Protein AF-A0A7L1JPQ5-F1 (afdb_monomer)

Organism: Rynchops niger (NCBI:txid227184)

Foldseek 3Di:
DAPDPADEAEAEAQDDVVLVVVQVVVVVVDVVVPPPAFAEAEAEEDDPDDPVSVVVVVDDADPSYYYYYYYYPPDDADRAHDDDPPPDPDPDDDPDPGQDDALVSLVVVQVVQPPPHDGDDDDPDDPCCNVPVHHHDGDDVVVVDDCPVVVVVVVVVD

Secondary structure (DSSP, 8-state):
--SS-S--EEEEESSHHHHHHHHHHHHHHHHHHGGGS-EEEEEEE-TTS-HHHHHGGGSPPPTTEEEEEEEE--SSS---------SS--S--------PPPHHHHHHHHHGGGSSS------SS-HHHHHHTS-SSPPPHHHHS-THHHHHHHHHH-

Mean predicted aligned error: 10.66 Å

Radius of gyration: 18.96 Å; Cα contacts (8 Å, |Δi|>4): 154; chains: 1; bounding box: 50×43×44 Å

Nearest PDB structures (foldseek):
  6bk8-assembly1_P  TM=7.891E-01  e=8.542E-10  Saccharomyces cerevisiae S288C
  6hyt-assembly4_D  TM=8.072E-01  e=7.834E-09  Homo sapiens
  6hyt-assembly1_A  TM=8.046E-01  e=1.158E-08  Homo sapiens
  7w59-assembly1_Y  TM=8.046E-01  e=1.158E-08  Homo sapiens
  6exn-assembly1_V  TM=7.716E-01  e=4.082E-09  Saccharomyces cerevisiae S288C

Sequence (158 aa):
HVTQPPGDILVFLTGQEEIEACVELLQERCRRLGSRLAELLVLPIYANLPSDMQARIFQPTPPGARKVRAGALRGGGGASQEGHVPCSPNPMAPRVTGDSDPQASANQRAGRAGRVAPGKCFRLYTAWAFQHELEETPVPEIQRADLGSLVLLLKSLG

Structure (mmCIF, N/CA/C/O backbone):
data_AF-A0A7L1JPQ5-F1
#
_entry.id   AF-A0A7L1JPQ5-F1
#
loop_
_atom_site.group_PDB
_atom_site.id
_atom_site.type_symbol
_atom_site.label_atom_id
_atom_site.label_alt_id
_atom_site.label_comp_id
_atom_site.label_asym_id
_atom_site.label_entity_id
_atom_site.label_seq_id
_atom_site.pdbx_PDB_ins_code
_atom_site.Cartn_x
_atom_site.Cartn_y
_atom_site.Cartn_z
_atom_site.occupancy
_atom_site.B_iso_or_equiv
_atom_site.auth_seq_id
_atom_site.auth_comp_id
_atom_site.auth_asym_id
_atom_site.auth_atom_id
_atom_site.pdbx_PDB_model_num
ATOM 1 N N . HIS A 1 1 ? -11.691 1.866 7.333 1.00 76.44 1 HIS A N 1
ATOM 2 C CA . HIS A 1 1 ? -11.450 1.063 8.550 1.00 76.44 1 HIS A CA 1
ATOM 3 C C . HIS A 1 1 ? -12.704 0.942 9.426 1.00 76.44 1 HIS A C 1
ATOM 5 O O . HIS A 1 1 ? -12.897 -0.127 9.983 1.00 76.44 1 HIS A O 1
ATOM 11 N N . VAL A 1 2 ? -13.567 1.971 9.496 1.00 80.31 2 VAL A N 1
ATOM 12 C CA . VAL A 1 2 ? -14.795 1.994 10.327 1.00 80.31 2 VAL A CA 1
ATOM 13 C C . VAL A 1 2 ? -15.909 1.055 9.842 1.00 80.31 2 VAL A C 1
ATOM 15 O O . VAL A 1 2 ? -16.515 0.355 10.637 1.00 80.31 2 VAL A O 1
ATOM 18 N N . THR A 1 3 ? -16.183 1.022 8.536 1.00 83.88 3 THR A N 1
ATOM 19 C CA . THR A 1 3 ? -17.373 0.349 7.969 1.00 83.88 3 THR A CA 1
ATOM 20 C C . THR A 1 3 ? -17.134 -1.086 7.500 1.00 83.88 3 THR A C 1
ATOM 22 O O . THR A 1 3 ? -18.041 -1.723 6.976 1.00 83.88 3 THR A O 1
ATOM 25 N N . GLN A 1 4 ? -15.902 -1.584 7.602 1.00 84.88 4 GLN A N 1
ATOM 26 C CA . GLN A 1 4 ? -15.517 -2.888 7.060 1.00 84.88 4 GLN A CA 1
ATOM 27 C C . GLN A 1 4 ? -15.341 -3.905 8.193 1.00 84.88 4 GLN A C 1
ATOM 29 O O . GLN A 1 4 ? -14.915 -3.509 9.278 1.00 84.88 4 GLN A O 1
ATOM 34 N N . PRO A 1 5 ? -15.584 -5.207 7.955 1.00 84.44 5 PRO A N 1
ATOM 35 C CA . PRO A 1 5 ? -15.304 -6.252 8.941 1.00 84.44 5 PRO A CA 1
ATOM 36 C C . PRO A 1 5 ? -13.805 -6.318 9.288 1.00 84.44 5 PRO A C 1
ATOM 38 O O . PRO A 1 5 ? -12.989 -5.724 8.562 1.00 84.44 5 PRO A O 1
ATOM 41 N N . PRO A 1 6 ? -13.423 -6.996 10.388 1.00 84.00 6 PRO A N 1
ATOM 42 C CA . PRO A 1 6 ? -12.028 -7.168 10.789 1.00 84.00 6 PRO A CA 1
ATOM 43 C C . PRO A 1 6 ? -11.155 -7.688 9.645 1.00 84.00 6 PRO A C 1
ATOM 45 O O . PRO A 1 6 ? -11.579 -8.527 8.855 1.00 84.00 6 PRO A O 1
ATOM 48 N N . GLY A 1 7 ? -9.938 -7.159 9.548 1.00 85.31 7 GLY A N 1
ATOM 49 C CA . GLY A 1 7 ? -8.992 -7.527 8.501 1.00 85.31 7 GLY A CA 1
ATOM 50 C C . GLY A 1 7 ? -7.950 -6.443 8.266 1.00 85.31 7 GLY A C 1
ATOM 51 O O . GLY A 1 7 ? -8.262 -5.246 8.310 1.00 85.31 7 GLY A O 1
ATOM 52 N N . ASP A 1 8 ? -6.720 -6.878 8.015 1.00 87.12 8 ASP A N 1
ATOM 53 C CA . ASP A 1 8 ? -5.588 -6.000 7.743 1.00 87.12 8 ASP A CA 1
ATOM 54 C C . ASP A 1 8 ? -5.765 -5.256 6.415 1.00 87.12 8 ASP A C 1
ATOM 56 O O . ASP A 1 8 ? -6.328 -5.773 5.450 1.00 87.12 8 ASP A O 1
ATOM 60 N N . ILE A 1 9 ? -5.240 -4.036 6.355 1.00 89.75 9 ILE A N 1
ATOM 61 C CA . ILE A 1 9 ? -5.236 -3.200 5.156 1.00 89.75 9 ILE A CA 1
ATOM 62 C C . ILE A 1 9 ? -3.815 -3.177 4.602 1.00 89.75 9 ILE A C 1
ATOM 64 O O . ILE A 1 9 ? -2.852 -3.014 5.350 1.00 89.75 9 ILE A O 1
ATOM 68 N N . LEU A 1 10 ? -3.683 -3.334 3.289 1.00 88.88 10 LEU A N 1
ATOM 69 C CA . LEU A 1 10 ? -2.436 -3.122 2.565 1.00 88.88 10 LEU A CA 1
ATOM 70 C C . LEU A 1 10 ? -2.635 -1.933 1.628 1.00 88.88 10 LEU A C 1
ATOM 72 O O . LEU A 1 10 ? -3.554 -1.946 0.811 1.00 88.88 10 LEU A O 1
ATOM 76 N N . VAL A 1 11 ? -1.793 -0.916 1.775 1.00 89.69 11 VAL A N 1
ATOM 77 C CA . VAL A 1 11 ? -1.780 0.285 0.940 1.00 89.69 11 VAL A CA 1
ATOM 78 C C . VAL A 1 11 ? -0.493 0.268 0.133 1.00 89.69 11 VAL A C 1
ATOM 80 O O . VAL A 1 11 ? 0.585 0.068 0.693 1.00 89.69 11 VAL A O 1
ATOM 83 N N . PHE A 1 12 ? -0.626 0.456 -1.174 1.00 86.56 12 PHE A N 1
ATOM 84 C CA . PHE A 1 12 ? 0.502 0.577 -2.080 1.00 86.56 12 PHE A CA 1
ATOM 85 C C . PHE A 1 12 ? 0.789 2.049 -2.333 1.00 86.56 12 PHE A C 1
ATOM 87 O O . PHE A 1 12 ? -0.116 2.796 -2.695 1.00 86.56 12 PHE A O 1
ATOM 94 N N . LEU A 1 13 ? 2.037 2.436 -2.108 1.00 86.62 13 LEU A N 1
ATOM 95 C CA . LEU A 1 13 ? 2.556 3.779 -2.312 1.00 86.62 13 LEU A CA 1
ATOM 96 C C . LEU A 1 13 ? 3.865 3.693 -3.097 1.00 86.62 13 LEU A C 1
ATOM 98 O O . LEU A 1 13 ? 4.406 2.615 -3.347 1.00 86.62 13 LEU A O 1
ATOM 102 N N . THR A 1 14 ? 4.336 4.844 -3.534 1.00 79.69 14 THR A N 1
ATOM 103 C CA . THR A 1 14 ? 5.285 4.983 -4.638 1.00 79.69 14 THR A CA 1
ATOM 104 C C 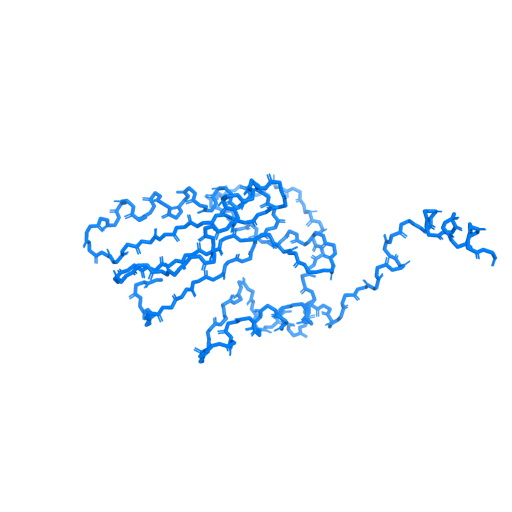. THR A 1 14 ? 6.719 5.035 -4.132 1.00 79.69 14 THR A C 1
ATOM 106 O O . THR A 1 14 ? 7.588 4.344 -4.662 1.00 79.69 14 THR A O 1
ATOM 109 N N . GLY A 1 15 ? 6.948 5.777 -3.052 1.00 82.25 15 GLY A N 1
ATOM 110 C CA . GLY A 1 15 ? 8.250 5.963 -2.438 1.00 82.25 15 GLY A CA 1
ATOM 111 C C . GLY A 1 15 ? 8.170 6.105 -0.923 1.00 82.25 15 GLY A C 1
ATOM 112 O O . GLY A 1 15 ? 7.106 6.018 -0.306 1.00 82.25 15 GLY A O 1
ATOM 113 N N . GLN A 1 16 ? 9.343 6.260 -0.313 1.00 86.31 16 GLN A N 1
ATOM 114 C CA . GLN A 1 16 ? 9.482 6.405 1.133 1.00 86.31 16 GLN A CA 1
ATOM 115 C C . GLN A 1 16 ? 8.758 7.655 1.650 1.00 86.31 16 GLN A C 1
ATOM 117 O O . GLN A 1 16 ? 8.034 7.561 2.639 1.00 86.31 16 GLN A O 1
ATOM 122 N N . GLU A 1 17 ? 8.917 8.793 0.972 1.00 87.31 17 GLU A N 1
ATOM 123 C CA . GLU A 1 17 ? 8.339 10.076 1.388 1.00 87.31 17 GLU A CA 1
ATOM 124 C C . GLU A 1 17 ? 6.808 10.011 1.447 1.00 87.31 17 GLU A C 1
ATOM 126 O O . GLU A 1 17 ? 6.192 10.423 2.431 1.00 87.31 17 GLU A O 1
ATOM 131 N N . GLU A 1 18 ? 6.172 9.415 0.435 1.00 85.88 18 GLU A N 1
ATOM 132 C CA . GLU A 1 18 ? 4.720 9.259 0.395 1.00 85.88 18 GLU A CA 1
ATOM 133 C C . GLU A 1 18 ? 4.225 8.275 1.458 1.00 85.88 18 GLU A C 1
ATOM 135 O O . GLU A 1 18 ? 3.146 8.464 2.025 1.00 85.88 18 GLU A O 1
ATOM 140 N N . ILE A 1 19 ? 5.012 7.234 1.756 1.00 88.88 19 ILE A N 1
ATOM 141 C CA . ILE A 1 19 ? 4.716 6.291 2.840 1.00 88.88 19 ILE A CA 1
ATOM 142 C C . ILE A 1 19 ? 4.735 7.004 4.188 1.00 88.88 19 ILE A C 1
ATOM 144 O O . ILE A 1 19 ? 3.780 6.861 4.951 1.00 88.88 19 ILE A O 1
ATOM 148 N N . GLU A 1 20 ? 5.779 7.774 4.479 1.00 91.00 20 GLU A N 1
ATOM 149 C CA . GLU A 1 20 ? 5.919 8.484 5.752 1.00 91.00 20 GLU A CA 1
ATOM 150 C C . GLU A 1 20 ? 4.815 9.532 5.926 1.00 91.00 20 GLU A C 1
ATOM 152 O O . GLU A 1 20 ? 4.097 9.497 6.928 1.00 91.00 20 GLU A O 1
ATOM 157 N N . ALA A 1 21 ? 4.555 10.350 4.901 1.00 91.38 21 ALA A N 1
ATOM 158 C CA . ALA A 1 21 ? 3.452 11.309 4.914 1.00 91.38 21 ALA A CA 1
ATOM 159 C C . ALA A 1 21 ? 2.082 10.631 5.106 1.00 91.38 21 ALA A C 1
ATOM 161 O O . ALA A 1 21 ? 1.231 11.111 5.858 1.00 91.38 21 ALA A O 1
ATOM 162 N N . CYS A 1 22 ? 1.844 9.484 4.458 1.00 90.75 22 CYS A N 1
ATOM 163 C CA . CYS A 1 22 ? 0.606 8.727 4.635 1.00 90.75 22 CYS A CA 1
ATOM 164 C C . CYS A 1 22 ? 0.463 8.198 6.069 1.00 90.75 22 CYS A C 1
ATOM 166 O O . CYS A 1 22 ? -0.625 8.269 6.650 1.00 90.75 22 CYS A O 1
ATOM 168 N N . VAL A 1 23 ? 1.550 7.684 6.650 1.00 91.38 23 VAL A N 1
ATOM 169 C CA . VAL A 1 23 ? 1.577 7.184 8.030 1.00 91.38 23 VAL A CA 1
ATOM 170 C C . VAL A 1 23 ? 1.228 8.303 9.006 1.00 91.38 23 VAL A C 1
ATOM 172 O O . VAL A 1 23 ? 0.335 8.115 9.836 1.00 91.38 23 VAL A O 1
ATOM 175 N N . GLU A 1 24 ? 1.863 9.467 8.876 1.00 92.94 24 GLU A N 1
ATOM 176 C CA . GLU A 1 24 ? 1.599 10.633 9.723 1.00 92.94 24 GLU A CA 1
ATOM 177 C C . GLU A 1 24 ? 0.141 11.093 9.620 1.00 92.94 24 GLU A C 1
ATOM 179 O O . GLU A 1 24 ? -0.552 11.196 10.636 1.00 92.94 24 GLU A O 1
ATOM 184 N N . LEU A 1 25 ? -0.374 11.266 8.398 1.00 92.88 25 LEU A N 1
ATOM 185 C CA . LEU A 1 25 ? -1.760 11.682 8.156 1.00 92.88 25 LEU A CA 1
ATOM 186 C C . LEU A 1 25 ? -2.779 10.693 8.735 1.00 92.88 25 LEU A C 1
ATOM 188 O O . LEU A 1 25 ? -3.810 11.094 9.287 1.00 92.88 25 LEU A O 1
ATOM 192 N N . LEU A 1 26 ? -2.528 9.388 8.601 1.00 90.50 26 LEU A N 1
ATOM 193 C CA . LEU A 1 26 ? -3.407 8.361 9.156 1.00 90.50 26 LEU A CA 1
ATOM 194 C C . LEU A 1 26 ? -3.382 8.378 10.684 1.00 90.50 26 LEU A C 1
ATOM 196 O O . LEU A 1 26 ? -4.447 8.308 11.304 1.00 90.50 26 LEU A O 1
ATOM 200 N N . GLN A 1 27 ? -2.202 8.501 11.290 1.00 90.00 27 GLN A N 1
ATOM 201 C CA . GLN A 1 27 ? -2.059 8.583 12.741 1.00 90.00 27 GLN A CA 1
ATOM 202 C C . GLN A 1 27 ? -2.731 9.840 13.303 1.00 90.00 27 GLN A C 1
ATOM 204 O O . GLN A 1 27 ? -3.475 9.746 14.280 1.00 90.00 27 GLN A O 1
ATOM 209 N N . GLU A 1 28 ? -2.547 10.998 12.669 1.00 90.69 28 GLU A N 1
ATOM 210 C CA . GLU A 1 28 ? -3.182 12.255 13.073 1.00 90.69 28 GLU A CA 1
ATOM 211 C C . GLU A 1 28 ? -4.713 12.153 13.013 1.00 90.69 28 GLU A C 1
ATOM 213 O O . GLU A 1 28 ? -5.413 12.485 13.976 1.00 90.69 28 GLU A O 1
ATOM 218 N N . ARG A 1 29 ? -5.257 11.612 11.914 1.00 88.50 29 ARG A N 1
ATOM 219 C CA . ARG A 1 29 ? -6.705 11.393 11.772 1.00 88.50 29 ARG A CA 1
ATOM 220 C C . ARG A 1 29 ? -7.244 10.439 12.834 1.00 88.50 29 ARG A C 1
ATOM 222 O O . ARG A 1 29 ? -8.311 10.704 13.385 1.00 88.50 29 ARG A O 1
ATOM 229 N N . CYS A 1 30 ? -6.517 9.370 13.155 1.00 86.06 30 CYS A N 1
ATOM 230 C CA . CYS A 1 30 ? -6.922 8.435 14.207 1.00 86.06 30 CYS A CA 1
ATOM 231 C C . CYS A 1 30 ? -6.935 9.101 15.586 1.00 86.06 30 CYS A C 1
ATOM 233 O O . CYS A 1 30 ? -7.912 8.951 16.318 1.00 86.06 30 CYS A O 1
ATOM 235 N N . ARG A 1 31 ? -5.918 9.914 15.910 1.00 85.50 31 ARG A N 1
ATOM 236 C CA . ARG A 1 31 ? -5.884 10.692 17.162 1.00 85.50 31 ARG A CA 1
ATOM 237 C C . ARG A 1 31 ? -7.083 11.634 17.277 1.00 85.50 31 ARG A C 1
ATOM 239 O O . ARG A 1 31 ? -7.695 11.710 18.337 1.00 85.50 31 ARG A O 1
ATOM 246 N N . ARG A 1 32 ? -7.461 12.305 16.183 1.00 85.69 32 ARG A N 1
ATOM 247 C CA . ARG A 1 32 ? -8.617 13.222 16.146 1.00 85.69 32 ARG A CA 1
ATOM 248 C C . ARG A 1 32 ? -9.965 12.523 16.327 1.00 85.69 32 ARG A C 1
ATOM 250 O O . ARG A 1 32 ? -10.888 13.117 16.877 1.00 85.69 32 ARG A O 1
ATOM 257 N N . LEU A 1 33 ? -10.100 11.292 15.840 1.00 81.81 33 LEU A N 1
ATOM 258 C CA . LEU A 1 33 ? -11.339 10.516 15.952 1.00 81.81 33 LEU A CA 1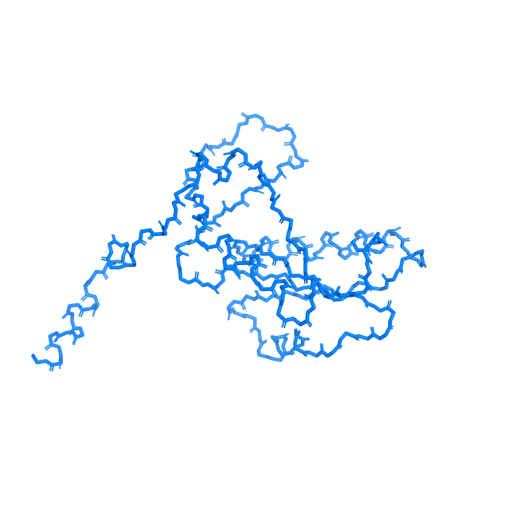
ATOM 259 C C . LEU A 1 33 ? -11.523 9.904 17.356 1.00 81.81 33 LEU A C 1
ATOM 261 O O . LEU A 1 33 ? -12.660 9.650 17.767 1.00 81.81 33 LEU A O 1
ATOM 265 N N . GLY A 1 34 ? -10.434 9.759 18.118 1.00 76.56 34 GLY A N 1
ATOM 266 C CA . GLY A 1 34 ? -10.447 9.384 19.532 1.00 76.56 34 GLY A CA 1
ATOM 267 C C . GLY A 1 34 ? -10.997 7.977 19.797 1.00 76.56 34 GLY A C 1
ATOM 268 O O . GLY A 1 34 ? -10.938 7.096 18.944 1.00 76.56 34 GLY A O 1
ATOM 269 N N . SER A 1 35 ? -11.575 7.773 20.986 1.00 74.44 35 SER A N 1
ATOM 270 C CA . SER A 1 35 ? -12.069 6.474 21.487 1.00 74.44 35 SER A CA 1
ATOM 271 C C . SER A 1 35 ? -13.307 5.918 20.774 1.00 74.44 35 SER A C 1
ATOM 273 O O . SER A 1 35 ? -13.771 4.828 21.099 1.00 74.44 35 SER A O 1
ATOM 275 N N . ARG A 1 36 ? -13.868 6.647 19.801 1.00 73.81 36 ARG A N 1
ATOM 276 C CA . ARG A 1 36 ? -15.043 6.195 19.040 1.00 73.81 36 ARG A CA 1
ATOM 277 C C . ARG A 1 36 ? -14.713 5.092 18.038 1.00 73.81 36 ARG A C 1
ATOM 279 O O . ARG A 1 36 ? -15.631 4.484 17.495 1.00 73.81 36 ARG A O 1
ATOM 286 N N . LEU A 1 37 ? -13.429 4.870 17.759 1.00 78.25 37 LEU A N 1
ATOM 287 C CA . LEU A 1 37 ? -12.960 3.943 16.740 1.00 78.25 37 LEU A CA 1
ATOM 288 C C . LEU A 1 37 ? -11.987 2.923 17.323 1.00 78.25 37 LEU A C 1
ATOM 290 O O . LEU A 1 37 ? -11.242 3.205 18.257 1.00 78.25 37 LEU A O 1
ATOM 294 N N . ALA A 1 38 ? -11.999 1.739 16.716 1.00 81.25 38 ALA A N 1
ATOM 295 C CA . ALA A 1 38 ? -11.000 0.704 16.933 1.00 81.25 38 ALA A CA 1
ATOM 296 C C . ALA A 1 38 ? -9.586 1.237 16.653 1.00 81.25 38 ALA A C 1
ATOM 298 O O . ALA A 1 38 ? -9.387 2.021 15.719 1.00 81.25 38 ALA A O 1
ATOM 299 N N . GLU A 1 39 ? -8.611 0.773 17.433 1.00 87.56 39 GLU A N 1
ATOM 300 C CA . GLU A 1 39 ? -7.213 1.181 17.299 1.00 87.56 39 GLU A CA 1
ATOM 301 C C . GLU A 1 39 ? -6.674 0.844 15.899 1.00 87.56 39 GLU A C 1
ATOM 303 O O . GLU A 1 39 ? -6.921 -0.239 15.359 1.00 87.56 39 GLU A O 1
ATOM 308 N N . LEU A 1 40 ? -5.936 1.780 15.295 1.00 89.56 40 LEU A N 1
ATOM 309 C CA . LEU A 1 40 ? -5.341 1.611 13.973 1.00 89.56 40 LEU A CA 1
ATOM 310 C C . LEU A 1 40 ? -3.814 1.587 14.081 1.00 89.56 40 LEU A C 1
ATOM 312 O O . LEU A 1 40 ? -3.184 2.607 14.350 1.00 89.56 40 LEU A O 1
ATOM 316 N N . LEU A 1 41 ? -3.215 0.428 13.814 1.00 90.75 41 LEU A N 1
ATOM 317 C CA . LEU A 1 41 ? -1.764 0.253 13.793 1.00 90.75 41 LEU A CA 1
ATOM 318 C C . LEU A 1 41 ? -1.243 0.489 12.380 1.00 90.75 41 LEU A C 1
ATOM 320 O O . LEU A 1 41 ? -1.426 -0.357 11.509 1.00 90.75 41 LEU A O 1
ATOM 324 N N . VAL A 1 42 ? -0.597 1.626 12.140 1.00 92.25 42 VAL A N 1
ATOM 325 C CA . VAL A 1 42 ? -0.045 1.968 10.822 1.00 92.25 42 VAL A CA 1
ATOM 326 C C . VAL A 1 42 ? 1.453 1.673 10.805 1.00 92.25 42 VAL A C 1
ATOM 328 O O . VAL A 1 42 ? 2.195 2.236 11.607 1.00 92.25 42 VAL A O 1
ATOM 331 N N . LEU A 1 43 ? 1.891 0.779 9.914 1.00 91.56 43 LEU A N 1
ATOM 332 C CA . LEU A 1 43 ? 3.280 0.331 9.796 1.00 91.56 43 LEU A CA 1
ATOM 333 C C . LEU A 1 43 ? 3.817 0.593 8.377 1.00 91.56 43 LEU A C 1
ATOM 335 O O . LEU A 1 43 ? 3.239 0.061 7.419 1.00 91.56 43 LEU A O 1
ATOM 339 N N . PRO A 1 44 ? 4.907 1.370 8.228 1.00 92.62 44 PRO A N 1
ATOM 340 C CA . PRO A 1 44 ? 5.580 1.550 6.946 1.00 92.62 44 PRO A CA 1
ATOM 341 C C . PRO A 1 44 ? 6.375 0.297 6.549 1.00 92.62 44 PRO A C 1
ATOM 343 O O . PRO A 1 44 ? 6.840 -0.455 7.407 1.00 92.62 44 PRO A O 1
ATOM 346 N N . ILE A 1 45 ? 6.552 0.074 5.245 1.00 88.50 45 ILE A N 1
ATOM 347 C CA . ILE A 1 45 ? 7.459 -0.941 4.698 1.00 88.50 45 ILE A CA 1
ATOM 348 C C . ILE A 1 45 ? 8.111 -0.455 3.396 1.00 88.50 45 ILE A C 1
ATOM 350 O O . ILE A 1 45 ? 7.462 -0.287 2.364 1.00 88.50 45 ILE A O 1
ATOM 354 N N . TYR A 1 46 ? 9.424 -0.251 3.439 1.00 87.56 46 TYR A N 1
ATOM 355 C CA . TYR A 1 46 ? 10.246 0.183 2.308 1.00 87.56 46 TYR A CA 1
ATOM 356 C C . TYR A 1 46 ? 11.676 -0.373 2.446 1.00 87.56 46 TYR A C 1
ATOM 358 O O . TYR A 1 46 ? 12.029 -0.942 3.478 1.00 87.56 46 TYR A O 1
ATOM 366 N N . ALA A 1 47 ? 12.492 -0.266 1.393 1.00 81.62 47 ALA A N 1
ATOM 367 C CA . ALA A 1 47 ? 13.727 -1.048 1.251 1.00 81.62 47 ALA A CA 1
ATOM 368 C C . ALA A 1 47 ? 14.806 -0.765 2.316 1.00 81.62 47 ALA A C 1
ATOM 370 O O . ALA A 1 47 ? 15.500 -1.687 2.734 1.00 81.62 47 ALA A O 1
ATOM 371 N N . ASN A 1 48 ? 14.937 0.484 2.758 1.00 84.88 48 ASN A N 1
ATOM 372 C CA . ASN A 1 48 ? 15.910 0.939 3.758 1.00 84.88 48 ASN A CA 1
ATOM 373 C C . ASN A 1 48 ? 15.394 0.865 5.208 1.00 84.88 48 ASN A C 1
ATOM 375 O O . ASN A 1 48 ? 16.073 1.343 6.114 1.00 84.88 48 ASN A O 1
ATOM 379 N N . LEU A 1 49 ? 14.217 0.277 5.453 1.00 86.25 49 LEU A N 1
ATOM 380 C CA . LEU A 1 49 ? 13.684 0.147 6.808 1.00 86.25 49 LEU A CA 1
ATOM 381 C C . LEU A 1 49 ? 14.504 -0.889 7.610 1.00 86.25 49 LEU A C 1
ATOM 383 O O . LEU A 1 49 ? 14.766 -1.970 7.077 1.00 86.25 49 LEU A O 1
ATOM 387 N N . PRO A 1 50 ? 14.869 -0.631 8.878 1.00 91.75 50 PRO A N 1
ATOM 388 C CA . PRO A 1 50 ? 15.550 -1.609 9.728 1.00 91.75 50 PRO A CA 1
ATOM 389 C C . PRO A 1 50 ? 14.793 -2.943 9.845 1.00 91.75 50 PRO A C 1
ATOM 391 O O . PRO A 1 50 ? 13.560 -2.970 9.892 1.00 91.75 50 PRO A O 1
ATOM 394 N N . SER A 1 51 ? 15.517 -4.066 9.894 1.00 89.31 51 SER A N 1
ATOM 395 C CA . SER A 1 51 ? 14.933 -5.420 9.862 1.00 89.31 51 SER A CA 1
ATOM 396 C C . SER A 1 51 ? 13.959 -5.698 11.008 1.00 89.31 51 SER A C 1
ATOM 398 O O . SER A 1 51 ? 12.954 -6.382 10.820 1.00 89.31 51 SER A O 1
ATOM 400 N N . ASP A 1 52 ? 14.232 -5.156 12.192 1.00 89.38 52 ASP A N 1
ATOM 401 C CA . ASP A 1 52 ? 13.355 -5.231 13.359 1.00 89.38 52 ASP A CA 1
ATOM 402 C C . ASP A 1 52 ? 12.018 -4.525 13.098 1.00 89.38 52 ASP A C 1
ATOM 404 O O . ASP A 1 52 ? 10.956 -5.074 13.397 1.00 89.38 52 ASP A O 1
ATOM 408 N N . MET A 1 53 ? 12.044 -3.358 12.450 1.00 87.50 53 MET A N 1
ATOM 409 C CA . MET A 1 53 ? 10.836 -2.636 12.053 1.00 87.50 53 MET A CA 1
ATOM 410 C C . MET A 1 53 ? 10.087 -3.348 10.922 1.00 87.50 53 MET A C 1
ATOM 412 O O . MET A 1 53 ? 8.859 -3.445 10.980 1.00 87.50 53 MET A O 1
ATOM 416 N N . GLN A 1 54 ? 10.797 -3.917 9.941 1.00 86.88 54 GLN A N 1
ATOM 417 C CA . GLN A 1 54 ? 10.175 -4.742 8.899 1.00 86.88 54 GLN A CA 1
ATOM 418 C C . GLN A 1 54 ? 9.471 -5.962 9.503 1.00 86.88 54 GLN A C 1
ATOM 420 O O . GLN A 1 54 ? 8.353 -6.285 9.109 1.00 86.88 54 GLN A O 1
ATOM 425 N N . ALA A 1 55 ? 10.069 -6.613 10.505 1.00 87.62 55 ALA A N 1
ATOM 426 C CA . ALA A 1 55 ? 9.491 -7.788 11.150 1.00 87.62 55 ALA A CA 1
ATOM 427 C C . ALA A 1 55 ? 8.136 -7.498 11.823 1.00 87.62 55 ALA A C 1
ATOM 429 O O . ALA A 1 55 ? 7.256 -8.366 11.855 1.00 87.62 55 ALA A O 1
ATOM 430 N N . ARG A 1 56 ? 7.912 -6.262 12.295 1.00 87.75 56 ARG A N 1
ATOM 431 C CA . ARG A 1 56 ? 6.645 -5.855 12.929 1.00 87.75 56 ARG A CA 1
ATOM 432 C C . ARG A 1 56 ? 5.438 -6.010 12.009 1.00 87.75 56 ARG A C 1
ATOM 434 O O . ARG A 1 56 ? 4.340 -6.263 12.497 1.00 87.75 56 ARG A O 1
ATOM 441 N N . ILE A 1 57 ? 5.608 -5.927 10.685 1.00 86.62 57 ILE A N 1
ATOM 442 C CA . ILE A 1 57 ? 4.483 -6.071 9.746 1.00 86.62 57 ILE A CA 1
ATOM 443 C C . ILE A 1 57 ? 3.884 -7.484 9.766 1.00 86.62 57 ILE A C 1
ATOM 445 O O . ILE A 1 57 ? 2.706 -7.656 9.434 1.00 86.62 57 ILE A O 1
ATOM 449 N N . PHE A 1 58 ? 4.683 -8.484 10.147 1.00 85.62 58 PHE A N 1
ATOM 450 C CA . PHE A 1 58 ? 4.287 -9.890 10.208 1.00 85.62 58 PHE A CA 1
ATOM 451 C C . PHE A 1 58 ? 3.688 -10.284 11.559 1.00 85.62 58 PHE A C 1
ATOM 453 O O . PHE A 1 58 ? 3.046 -11.326 11.649 1.00 85.62 58 PHE A O 1
ATOM 460 N N . GLN A 1 59 ? 3.841 -9.450 12.591 1.00 88.31 59 GLN A N 1
ATOM 461 C CA . GLN A 1 59 ? 3.249 -9.713 13.900 1.00 88.31 59 GLN A CA 1
ATOM 462 C C . GLN A 1 59 ? 1.715 -9.714 13.810 1.00 88.31 59 GLN A C 1
ATOM 464 O O . GLN A 1 59 ? 1.147 -8.916 13.053 1.00 88.31 59 GLN A O 1
ATOM 469 N N . PRO A 1 60 ? 1.022 -10.603 14.542 1.00 88.19 60 PRO A N 1
ATOM 470 C CA . PRO A 1 60 ? -0.433 -10.669 14.516 1.00 88.19 60 PRO A CA 1
ATOM 471 C C . PRO A 1 60 ? -1.047 -9.358 15.013 1.00 88.19 60 PRO A C 1
ATOM 473 O O . PRO A 1 60 ? -0.522 -8.702 15.911 1.00 88.19 60 PRO A O 1
ATOM 476 N N . THR A 1 61 ? -2.166 -8.971 14.408 1.00 89.38 61 THR A N 1
ATOM 477 C CA . THR A 1 61 ? -2.896 -7.764 14.802 1.00 89.38 61 THR A CA 1
ATOM 478 C C . THR A 1 61 ? -3.565 -7.999 16.165 1.00 89.38 61 THR A C 1
ATOM 480 O O . THR A 1 61 ? -4.263 -9.006 16.310 1.00 89.38 61 THR A O 1
ATOM 483 N N . PRO A 1 62 ? -3.376 -7.111 17.162 1.00 88.94 62 PRO A N 1
ATOM 484 C CA . PRO A 1 62 ? -4.036 -7.220 18.461 1.00 88.94 62 PRO A CA 1
ATOM 485 C C . PRO A 1 62 ? -5.569 -7.266 18.343 1.00 88.94 62 PRO A C 1
ATOM 487 O O . PRO A 1 62 ? -6.135 -6.677 17.414 1.00 88.94 62 PRO A O 1
ATOM 490 N N . PRO A 1 63 ? -6.267 -7.933 19.280 1.00 86.25 63 PRO A N 1
ATOM 491 C CA . PRO A 1 63 ? -7.723 -7.996 19.265 1.00 86.25 63 PRO A CA 1
ATOM 492 C C . PRO A 1 63 ? -8.323 -6.594 19.422 1.00 86.25 63 PRO A C 1
ATOM 494 O O . PRO A 1 63 ? -7.897 -5.814 20.267 1.00 86.25 63 PRO A O 1
ATOM 497 N N . GLY A 1 64 ? -9.319 -6.270 18.596 1.00 85.94 64 GLY A N 1
ATOM 498 C CA . GLY A 1 64 ? -9.960 -4.950 18.602 1.00 85.94 64 GLY A CA 1
ATOM 499 C C . GLY A 1 64 ? -9.180 -3.852 17.872 1.00 85.94 64 GLY A C 1
ATOM 500 O O . GLY A 1 64 ? -9.696 -2.744 17.747 1.00 85.94 64 GLY A O 1
ATOM 501 N N . ALA A 1 65 ? -7.995 -4.156 17.334 1.00 88.06 65 ALA A N 1
ATOM 502 C CA . ALA A 1 65 ? -7.230 -3.255 16.483 1.00 88.06 65 ALA A CA 1
ATOM 503 C C . ALA A 1 65 ? -7.284 -3.690 15.011 1.00 88.06 65 ALA A C 1
ATOM 505 O O . ALA A 1 65 ? -7.587 -4.836 14.669 1.00 88.06 65 ALA A O 1
ATOM 506 N N . ARG A 1 66 ? -6.956 -2.764 14.110 1.00 89.31 66 ARG A N 1
ATOM 507 C CA . ARG A 1 66 ? -6.731 -3.047 12.692 1.00 89.31 66 ARG A CA 1
ATOM 508 C C . ARG A 1 66 ? -5.344 -2.578 12.285 1.00 89.31 66 ARG A C 1
ATOM 510 O O . ARG A 1 66 ? -4.976 -1.436 12.538 1.00 89.31 66 ARG A O 1
ATOM 517 N N . LYS A 1 67 ? -4.596 -3.431 11.590 1.00 90.44 67 LYS A N 1
ATOM 518 C CA . LYS A 1 67 ? -3.273 -3.089 11.068 1.00 90.44 67 LYS A CA 1
ATOM 519 C C . LYS A 1 67 ? -3.360 -2.587 9.628 1.00 90.44 67 LYS A C 1
ATOM 521 O O . LYS A 1 67 ? -4.033 -3.186 8.790 1.00 90.44 67 LYS A O 1
ATOM 526 N N . VAL A 1 68 ? -2.662 -1.497 9.339 1.00 90.88 68 VAL A N 1
ATOM 527 C CA . VAL A 1 68 ? -2.451 -0.927 8.007 1.00 90.88 68 VAL A CA 1
ATOM 528 C C . VAL A 1 68 ? -0.973 -1.058 7.680 1.00 90.88 68 VAL A C 1
ATOM 530 O O . VAL A 1 68 ? -0.127 -0.521 8.387 1.00 90.88 68 VAL A O 1
ATOM 533 N N . ARG A 1 69 ? -0.659 -1.772 6.605 1.00 89.56 69 ARG A N 1
ATOM 534 C CA . ARG A 1 69 ? 0.691 -1.869 6.049 1.00 89.56 69 ARG A CA 1
ATOM 535 C C . ARG A 1 69 ? 0.784 -0.893 4.883 1.00 89.56 69 ARG A C 1
ATOM 537 O O . ARG A 1 69 ? 0.091 -1.093 3.889 1.00 89.56 69 ARG A O 1
ATOM 544 N N . ALA A 1 70 ? 1.587 0.154 5.025 1.00 88.06 70 ALA A N 1
ATOM 545 C CA . ALA A 1 70 ? 1.835 1.144 3.981 1.00 88.06 70 ALA A CA 1
ATOM 546 C C . ALA A 1 70 ? 3.169 0.816 3.315 1.00 88.06 70 ALA A C 1
ATOM 548 O O . ALA A 1 70 ? 4.216 0.941 3.945 1.00 88.06 70 ALA A O 1
ATOM 549 N N . GLY A 1 71 ? 3.121 0.309 2.087 1.00 83.94 71 GLY A N 1
ATOM 550 C CA . GLY A 1 71 ? 4.282 -0.287 1.447 1.00 83.94 71 GLY A CA 1
ATOM 551 C C . GLY A 1 71 ? 4.580 0.256 0.071 1.00 83.94 71 GLY A C 1
ATOM 552 O O . GLY A 1 71 ? 3.664 0.530 -0.704 1.00 83.94 71 GLY A O 1
ATOM 553 N N . ALA A 1 72 ? 5.872 0.330 -0.236 1.00 71.56 72 ALA A N 1
ATOM 554 C CA . ALA A 1 72 ? 6.322 0.632 -1.580 1.00 71.56 72 ALA A CA 1
ATOM 555 C C . ALA A 1 72 ? 5.914 -0.491 -2.542 1.00 71.56 72 ALA A C 1
ATOM 557 O O . ALA A 1 72 ? 5.884 -1.677 -2.182 1.00 71.56 72 ALA A O 1
ATOM 558 N N . LEU A 1 73 ? 5.648 -0.121 -3.788 1.00 62.44 73 LEU A N 1
ATOM 559 C CA . LEU A 1 73 ? 5.522 -1.044 -4.907 1.00 62.44 73 LEU A CA 1
ATOM 560 C C . LEU A 1 73 ? 6.826 -1.814 -5.110 1.00 62.44 73 LEU A C 1
ATOM 562 O O . LEU A 1 73 ? 7.690 -1.411 -5.877 1.00 62.44 73 LEU A O 1
ATOM 566 N N . ARG A 1 74 ? 6.998 -2.942 -4.417 1.00 49.75 74 ARG A N 1
ATOM 567 C CA . ARG A 1 74 ? 8.099 -3.860 -4.714 1.00 49.75 74 ARG A CA 1
ATOM 568 C C . ARG A 1 74 ? 7.570 -5.115 -5.394 1.00 49.75 74 ARG A C 1
ATOM 570 O O . ARG A 1 74 ? 7.138 -6.073 -4.750 1.00 49.75 74 ARG A O 1
ATOM 577 N N . GLY A 1 75 ? 7.599 -5.058 -6.721 1.00 40.31 75 GLY A N 1
ATOM 578 C CA . GLY A 1 75 ? 7.356 -6.153 -7.651 1.00 40.31 75 GLY A CA 1
ATOM 579 C C . GLY A 1 75 ? 7.606 -5.661 -9.075 1.00 40.31 75 GLY A C 1
ATOM 580 O O . GLY A 1 75 ? 6.773 -4.934 -9.590 1.00 40.31 75 GLY A O 1
ATOM 581 N N . GLY A 1 76 ? 8.774 -6.021 -9.624 1.00 35.09 76 GLY A N 1
ATOM 582 C CA . GLY A 1 76 ? 9.246 -5.846 -11.008 1.00 35.09 76 GLY A CA 1
ATOM 583 C C . GLY A 1 76 ? 8.395 -4.993 -11.952 1.00 35.09 76 GLY A C 1
ATOM 584 O O . GLY A 1 76 ? 7.397 -5.458 -12.490 1.00 35.09 76 GLY A O 1
ATOM 585 N N . GLY A 1 77 ? 8.850 -3.769 -12.192 1.00 36.88 77 GLY A N 1
ATOM 586 C CA . GLY A 1 77 ? 8.229 -2.786 -13.075 1.00 36.88 77 GLY A CA 1
ATOM 587 C C . GLY A 1 77 ? 8.510 -1.411 -12.491 1.00 36.88 77 GLY A C 1
ATOM 588 O O . GLY A 1 77 ? 8.263 -1.214 -11.307 1.00 36.88 77 GLY A O 1
ATOM 589 N N . GLY A 1 78 ? 9.142 -0.531 -13.271 1.00 35.53 78 GLY A N 1
ATOM 590 C CA . GLY A 1 78 ? 9.736 0.725 -12.806 1.00 35.53 78 GLY A CA 1
ATOM 591 C C . GLY A 1 78 ? 8.819 1.586 -11.935 1.00 35.53 78 GLY A C 1
ATOM 592 O O . GLY A 1 78 ? 7.605 1.427 -11.941 1.00 35.53 78 GLY A O 1
ATOM 593 N N . ALA A 1 79 ? 9.434 2.487 -11.171 1.00 34.62 79 ALA A N 1
ATOM 594 C CA . ALA A 1 79 ? 8.767 3.412 -10.265 1.00 34.62 79 ALA A CA 1
ATOM 595 C C . ALA A 1 79 ? 7.579 4.133 -10.936 1.00 34.62 79 ALA A C 1
ATOM 597 O O . ALA A 1 79 ? 7.756 5.144 -11.607 1.00 34.62 79 ALA A O 1
ATOM 598 N N . SER A 1 80 ? 6.366 3.619 -10.739 1.00 44.59 80 SER A N 1
ATOM 599 C CA . SER A 1 80 ? 5.127 4.307 -11.094 1.00 44.59 80 SER A CA 1
ATOM 600 C C . SER A 1 80 ? 4.707 5.149 -9.901 1.00 44.59 80 SER A C 1
ATOM 602 O O . SER A 1 80 ? 4.209 4.619 -8.906 1.00 44.59 80 SER A O 1
ATOM 604 N N . GLN A 1 81 ? 4.932 6.462 -9.985 1.00 38.88 81 GLN A N 1
ATOM 605 C CA . GLN A 1 81 ? 4.294 7.418 -9.088 1.00 38.88 81 GLN A CA 1
ATOM 606 C C . GLN A 1 81 ? 2.822 7.576 -9.494 1.00 38.88 81 GLN A C 1
ATOM 608 O O . GLN A 1 81 ? 2.495 8.327 -10.408 1.00 38.88 81 GLN A O 1
ATOM 613 N N . GLU A 1 82 ? 1.922 6.842 -8.839 1.00 37.78 82 GLU A N 1
ATOM 614 C CA . GLU A 1 82 ? 0.478 6.986 -9.033 1.00 37.78 82 GLU A CA 1
ATOM 615 C C . GLU A 1 82 ? -0.090 8.088 -8.121 1.00 37.78 82 GLU A C 1
ATOM 617 O O . GLU A 1 82 ? -0.142 7.945 -6.901 1.00 37.78 82 GLU A O 1
ATOM 622 N N . GLY A 1 83 ? -0.567 9.170 -8.744 1.00 33.50 83 GLY A N 1
ATOM 623 C CA . GLY A 1 83 ? -1.727 9.944 -8.293 1.00 33.50 83 GLY A CA 1
ATOM 624 C C . GLY A 1 83 ? -1.636 10.613 -6.922 1.00 33.50 83 GLY A C 1
ATOM 625 O O . GLY A 1 83 ? -2.331 10.225 -5.983 1.00 33.50 83 GLY A O 1
ATOM 626 N N . HIS A 1 84 ? -0.890 11.714 -6.835 1.00 29.00 84 HIS A N 1
ATOM 627 C CA . HIS A 1 84 ? -1.149 12.722 -5.811 1.00 29.00 84 HIS A CA 1
ATOM 628 C C . HIS A 1 84 ? -2.585 13.244 -6.016 1.00 29.00 84 HIS A C 1
ATOM 630 O O . HIS A 1 84 ? -2.901 13.767 -7.083 1.00 29.00 84 HIS A O 1
ATOM 636 N N . VAL A 1 85 ? -3.466 13.115 -5.020 1.00 31.39 85 VAL A N 1
ATOM 637 C CA . VAL A 1 85 ? -4.609 14.031 -4.904 1.00 31.39 85 VAL A CA 1
ATOM 638 C C . VAL A 1 85 ? -4.015 15.296 -4.292 1.00 31.39 85 VAL A C 1
ATOM 640 O O . VAL A 1 85 ? -3.722 15.274 -3.094 1.00 31.39 85 VAL A O 1
ATOM 643 N N . PRO A 1 86 ? -3.771 16.383 -5.049 1.00 28.42 86 PRO A N 1
ATOM 644 C CA . PRO A 1 86 ? -3.369 17.626 -4.425 1.00 28.42 86 PRO A CA 1
ATOM 645 C C . PRO A 1 86 ? -4.533 18.089 -3.555 1.00 28.42 86 PRO A C 1
ATOM 647 O O . PRO A 1 86 ? -5.550 18.573 -4.042 1.00 28.42 86 PRO A O 1
ATOM 650 N N . CYS A 1 87 ? -4.375 17.989 -2.239 1.00 29.77 87 CYS A N 1
ATOM 651 C CA . CYS A 1 87 ? -5.204 18.722 -1.285 1.00 29.77 87 CYS A CA 1
ATOM 652 C C . CYS A 1 87 ? -4.892 20.236 -1.313 1.00 29.77 87 CYS A C 1
ATOM 654 O O . CYS A 1 87 ? -5.035 20.906 -0.296 1.00 29.77 87 CYS A O 1
ATOM 656 N N . SER A 1 88 ? -4.455 20.790 -2.450 1.00 26.69 88 SER A N 1
ATOM 657 C CA . SER A 1 88 ? -4.197 22.218 -2.615 1.00 26.69 88 SER A CA 1
ATOM 658 C C . SER A 1 88 ? -4.620 22.684 -4.015 1.00 26.69 88 SER A C 1
ATOM 660 O O . SER A 1 88 ? -4.177 22.103 -5.009 1.00 26.69 88 SER A O 1
ATOM 662 N N . PRO A 1 89 ? -5.480 23.713 -4.123 1.00 29.41 89 PRO A N 1
ATOM 663 C CA . PRO A 1 89 ? -5.898 24.280 -5.392 1.00 29.41 89 PRO A CA 1
ATOM 664 C C . PRO A 1 89 ? -4.788 25.202 -5.900 1.00 29.41 89 PRO A C 1
ATOM 666 O O . PRO A 1 89 ? -4.803 26.396 -5.618 1.00 29.41 89 PRO A O 1
ATOM 669 N N . ASN A 1 90 ? -3.805 24.675 -6.631 1.00 28.56 90 ASN A N 1
ATOM 670 C CA . ASN A 1 90 ? -2.899 25.542 -7.384 1.00 28.56 90 ASN A CA 1
ATOM 671 C C . ASN A 1 90 ? -2.712 25.023 -8.821 1.00 28.56 90 ASN A C 1
ATOM 673 O O . ASN A 1 90 ? -2.324 23.866 -8.984 1.00 28.56 90 ASN A O 1
ATOM 677 N N . PRO A 1 91 ? -2.981 25.818 -9.879 1.00 30.20 91 PRO A N 1
ATOM 678 C CA . PRO A 1 91 ? -3.125 25.308 -11.247 1.00 30.20 91 PRO A CA 1
ATOM 679 C C . PRO A 1 91 ? -1.805 25.212 -12.032 1.00 30.20 91 PRO A C 1
ATOM 681 O O . PRO A 1 91 ? -1.821 25.172 -13.259 1.00 30.20 91 PRO A O 1
ATOM 684 N N . MET A 1 92 ? -0.650 25.197 -11.364 1.00 28.97 92 MET A N 1
ATOM 685 C CA . MET A 1 92 ? 0.640 25.348 -12.041 1.00 28.97 92 MET A CA 1
ATOM 686 C C . MET A 1 92 ? 1.692 24.401 -11.463 1.00 28.97 92 MET A C 1
ATOM 688 O O . MET A 1 92 ? 2.638 24.815 -10.803 1.00 28.97 92 MET A O 1
ATOM 692 N N . ALA A 1 93 ? 1.507 23.104 -11.706 1.00 33.34 93 ALA A N 1
ATOM 693 C CA . ALA A 1 93 ? 2.545 22.097 -11.519 1.00 33.34 93 ALA A CA 1
ATOM 694 C C . ALA A 1 93 ? 2.817 21.399 -12.864 1.00 33.34 93 ALA A C 1
ATOM 696 O O . ALA A 1 93 ? 1.874 21.163 -13.629 1.00 33.34 93 ALA A O 1
ATOM 697 N N . PRO A 1 94 ? 4.089 21.115 -13.192 1.00 29.02 94 PRO A N 1
ATOM 698 C CA . PRO A 1 94 ? 4.472 20.519 -14.465 1.00 29.02 94 PRO A CA 1
ATOM 699 C C . PRO A 1 94 ? 3.813 19.146 -14.623 1.00 29.02 94 PRO A C 1
ATOM 701 O O . PRO A 1 94 ? 3.726 18.371 -13.672 1.00 29.02 94 PRO A O 1
ATOM 704 N N . ARG A 1 95 ? 3.345 18.845 -15.839 1.00 31.20 95 ARG A N 1
ATOM 705 C CA . ARG A 1 95 ? 2.853 17.516 -16.216 1.00 31.20 95 ARG A CA 1
ATOM 706 C C . ARG A 1 95 ? 4.015 16.529 -16.122 1.00 31.20 95 ARG A C 1
ATOM 708 O O . ARG A 1 95 ? 4.803 16.416 -17.054 1.00 31.20 95 ARG A O 1
ATOM 715 N N . VAL A 1 96 ? 4.138 15.858 -14.983 1.00 33.28 96 VAL A N 1
ATOM 716 C CA . VAL A 1 96 ? 5.022 14.704 -14.829 1.00 33.28 96 VAL A CA 1
ATOM 717 C C . VAL A 1 96 ? 4.375 13.565 -15.608 1.00 33.28 96 VAL A C 1
ATOM 719 O O . VAL A 1 96 ? 3.291 13.104 -15.256 1.00 33.28 96 VAL A O 1
ATOM 722 N N . THR A 1 97 ? 5.002 13.167 -16.710 1.00 32.94 97 THR A N 1
ATOM 723 C CA . THR A 1 97 ? 4.639 11.985 -17.497 1.00 32.94 97 THR A CA 1
ATOM 724 C C . THR A 1 97 ? 4.893 10.748 -16.633 1.00 32.94 97 THR A C 1
ATOM 726 O O . THR A 1 97 ? 5.992 10.203 -16.624 1.00 32.94 97 THR A O 1
ATOM 729 N N . GLY A 1 98 ? 3.923 10.379 -15.799 1.00 46.59 98 GLY A N 1
ATOM 730 C CA . GLY A 1 98 ? 3.992 9.184 -14.965 1.00 46.59 98 GLY A CA 1
ATOM 731 C C . GLY A 1 98 ? 3.519 7.968 -15.752 1.00 46.59 98 GLY A C 1
ATOM 732 O O . GLY A 1 98 ? 2.358 7.925 -16.159 1.00 46.59 98 GLY A O 1
ATOM 733 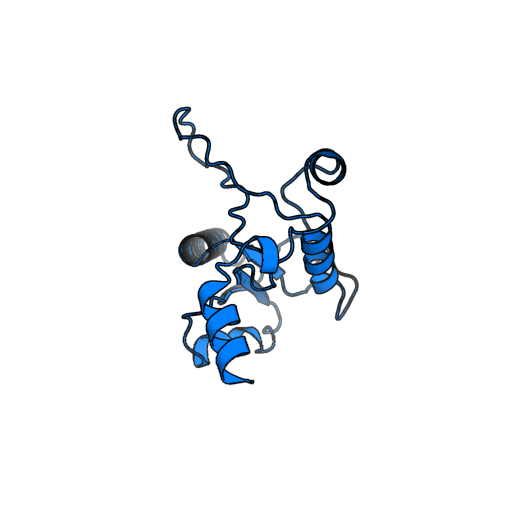N N . ASP A 1 99 ? 4.400 6.986 -15.953 1.00 57.06 99 ASP A N 1
ATOM 734 C CA . ASP A 1 99 ? 4.015 5.667 -16.463 1.00 57.06 99 ASP A CA 1
ATOM 735 C C . ASP A 1 99 ? 2.970 5.069 -15.514 1.00 57.06 99 ASP A C 1
ATOM 737 O O . ASP A 1 99 ? 3.241 4.823 -14.333 1.00 57.06 99 ASP A O 1
ATOM 741 N N . SER A 1 100 ? 1.754 4.874 -16.015 1.00 65.38 100 SER A N 1
ATOM 742 C CA . SER A 1 100 ? 0.654 4.312 -15.230 1.00 65.38 100 SER A CA 1
ATOM 743 C C . SER A 1 100 ? 0.885 2.818 -14.967 1.00 65.38 100 SER A C 1
ATOM 745 O O . SER A 1 100 ? 1.490 2.134 -15.791 1.00 65.38 100 SER A O 1
ATOM 747 N N . ASP A 1 101 ? 0.434 2.294 -13.818 1.00 72.75 101 ASP A N 1
ATOM 748 C CA . ASP A 1 101 ? 0.637 0.876 -13.488 1.00 72.75 101 ASP A CA 1
ATOM 749 C C . ASP A 1 101 ? -0.153 -0.019 -14.458 1.00 72.75 101 ASP A C 1
ATOM 751 O O . ASP A 1 101 ? -1.372 0.136 -14.565 1.00 72.75 101 ASP A O 1
ATOM 755 N N . PRO A 1 102 ? 0.488 -0.973 -15.155 1.00 82.25 102 PRO A N 1
ATOM 756 C CA . PRO A 1 102 ? -0.207 -1.801 -16.129 1.00 82.25 102 PRO A CA 1
ATOM 757 C C . PRO A 1 102 ? -1.242 -2.706 -15.457 1.00 82.25 102 PRO A C 1
ATOM 759 O O . PRO A 1 102 ? -1.114 -3.104 -14.293 1.00 82.25 102 PRO A O 1
ATOM 762 N N . GLN A 1 103 ? -2.256 -3.109 -16.220 1.00 85.81 103 GLN A N 1
ATOM 763 C CA . GLN A 1 103 ? -3.384 -3.897 -15.724 1.00 85.81 103 GLN A CA 1
ATOM 764 C C . GLN A 1 103 ? -2.934 -5.191 -15.036 1.00 85.81 103 GLN A C 1
ATOM 766 O O . GLN A 1 103 ? -3.480 -5.565 -13.992 1.00 85.81 103 GLN A O 1
ATOM 771 N N . ALA A 1 104 ? -1.910 -5.859 -15.579 1.00 83.81 104 ALA A N 1
ATOM 772 C CA . ALA A 1 104 ? -1.313 -7.046 -14.978 1.00 83.81 104 ALA A CA 1
ATOM 773 C C . ALA A 1 104 ? -0.814 -6.796 -13.542 1.00 83.81 104 ALA A C 1
ATOM 775 O O . ALA A 1 104 ? -1.124 -7.579 -12.638 1.00 83.81 104 ALA A O 1
ATOM 776 N N . SER A 1 105 ? -0.101 -5.696 -13.298 1.00 83.62 105 SER A N 1
ATOM 777 C CA . SER A 1 105 ? 0.410 -5.329 -11.972 1.00 83.62 105 SER A CA 1
ATOM 778 C C . SER A 1 105 ? -0.734 -5.008 -11.007 1.00 83.62 105 SER A C 1
ATOM 780 O O . SER A 1 105 ? -0.789 -5.547 -9.894 1.00 83.62 105 SER A O 1
ATOM 782 N N . ALA A 1 106 ? -1.726 -4.239 -11.454 1.00 84.62 106 ALA A N 1
ATOM 783 C CA . ALA A 1 106 ? -2.917 -3.924 -10.673 1.00 84.62 106 ALA A CA 1
ATOM 784 C C . ALA A 1 106 ? -3.727 -5.178 -10.293 1.00 84.62 106 ALA A C 1
ATOM 786 O O . ALA A 1 106 ? -4.282 -5.267 -9.189 1.00 84.62 106 ALA A O 1
ATOM 787 N N . ASN A 1 107 ? -3.788 -6.174 -11.179 1.00 86.50 107 ASN A N 1
ATOM 788 C CA . ASN A 1 107 ? -4.423 -7.465 -10.916 1.00 86.50 107 ASN A CA 1
ATOM 789 C C . ASN A 1 107 ? -3.625 -8.298 -9.902 1.00 86.50 107 ASN A C 1
ATOM 791 O O . ASN A 1 107 ? -4.211 -8.859 -8.973 1.00 86.50 107 ASN A O 1
ATOM 795 N N . GLN A 1 108 ? -2.291 -8.315 -9.990 1.00 84.25 108 GLN A N 1
ATOM 796 C CA . GLN A 1 108 ? -1.441 -8.967 -8.986 1.00 84.25 108 GLN A CA 1
ATOM 797 C C . GLN A 1 108 ? -1.614 -8.345 -7.592 1.00 84.25 108 GLN A C 1
ATOM 799 O O . GLN A 1 108 ? -1.681 -9.063 -6.587 1.00 84.25 108 GLN A O 1
ATOM 804 N N . ARG A 1 109 ? -1.720 -7.012 -7.512 1.00 83.75 109 ARG A N 1
ATOM 805 C CA . ARG A 1 109 ? -1.992 -6.282 -6.262 1.00 83.75 109 ARG A CA 1
ATOM 806 C C . ARG A 1 109 ? -3.357 -6.657 -5.688 1.00 83.75 109 ARG A C 1
ATOM 808 O O . ARG A 1 109 ? -3.443 -6.985 -4.503 1.00 83.75 109 ARG A O 1
ATOM 815 N N . ALA A 1 110 ? -4.398 -6.678 -6.522 1.00 83.50 110 ALA A N 1
ATOM 816 C CA . ALA A 1 110 ? -5.740 -7.100 -6.120 1.00 83.50 110 ALA A CA 1
ATOM 817 C C . ALA A 1 110 ? -5.751 -8.541 -5.579 1.00 83.50 110 ALA A C 1
ATOM 819 O O . ALA A 1 110 ? -6.361 -8.806 -4.541 1.00 83.50 110 ALA A O 1
ATOM 820 N N . GLY A 1 111 ? -4.985 -9.445 -6.199 1.00 82.44 111 GLY A N 1
ATOM 821 C CA . GLY A 1 111 ? -4.829 -10.830 -5.748 1.00 82.44 111 GLY A CA 1
ATOM 822 C C . GLY A 1 111 ? -4.257 -10.974 -4.332 1.00 82.44 111 GLY A C 1
ATOM 823 O O . GLY A 1 111 ? -4.519 -11.969 -3.656 1.00 82.44 111 GLY A O 1
ATOM 824 N N . ARG A 1 112 ? -3.530 -9.972 -3.811 1.00 78.25 112 ARG A N 1
ATOM 825 C CA . ARG A 1 112 ? -3.002 -10.019 -2.434 1.00 78.25 112 ARG A CA 1
ATOM 826 C C . ARG A 1 112 ? -4.088 -9.914 -1.369 1.00 78.25 112 ARG A C 1
ATOM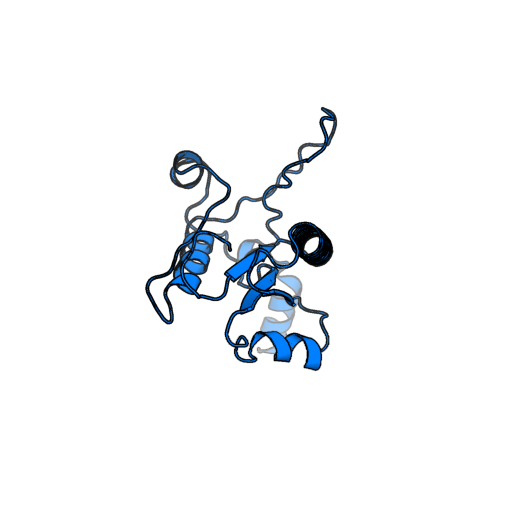 828 O O . ARG A 1 112 ? -3.891 -10.438 -0.274 1.00 78.25 112 ARG A O 1
ATOM 835 N N . ALA A 1 113 ? -5.215 -9.276 -1.677 1.00 79.25 113 ALA A N 1
ATOM 836 C CA . ALA A 1 113 ? -6.323 -9.135 -0.738 1.00 79.25 113 ALA A CA 1
ATOM 837 C C . ALA A 1 113 ? -7.054 -10.469 -0.487 1.00 79.25 113 ALA A C 1
ATOM 839 O O . ALA A 1 113 ? -7.639 -10.641 0.575 1.00 79.25 113 ALA A O 1
ATOM 840 N N . GLY A 1 114 ? -7.005 -11.411 -1.437 1.00 75.19 114 GLY A N 1
ATOM 841 C CA . GLY A 1 114 ? -7.787 -12.653 -1.412 1.00 75.19 114 GLY A CA 1
ATOM 842 C C . GLY A 1 114 ? -7.075 -13.893 -0.860 1.00 75.19 114 GLY A C 1
ATOM 843 O O . GLY A 1 114 ? -7.596 -14.991 -1.006 1.00 75.19 114 GLY A O 1
ATOM 844 N N . ARG A 1 115 ? -5.876 -13.768 -0.272 1.00 74.31 115 ARG A N 1
ATOM 845 C CA . ARG A 1 115 ? -5.048 -14.941 0.091 1.00 74.31 115 ARG A CA 1
ATOM 846 C C . ARG A 1 115 ? -5.564 -15.759 1.274 1.00 74.31 115 ARG A C 1
ATOM 848 O O . ARG A 1 115 ? -5.303 -16.952 1.331 1.00 74.31 115 ARG A O 1
ATOM 855 N N . VAL A 1 116 ? -6.215 -15.110 2.238 1.00 72.19 116 VAL A N 1
ATOM 856 C CA . VAL A 1 116 ? -6.640 -15.740 3.506 1.00 72.19 116 VAL A CA 1
ATOM 857 C C . VAL A 1 116 ? -8.161 -15.861 3.588 1.00 72.19 116 VAL A C 1
ATOM 859 O O . VAL A 1 116 ? -8.682 -16.815 4.151 1.00 72.19 116 VAL A O 1
ATOM 862 N N . ALA A 1 117 ? -8.876 -14.890 3.025 1.00 75.69 117 ALA A N 1
ATOM 863 C CA . ALA A 1 117 ? -10.329 -14.795 3.036 1.00 75.69 117 ALA A CA 1
ATOM 864 C C . ALA A 1 117 ? -10.780 -13.922 1.848 1.00 75.69 117 ALA A C 1
ATOM 866 O O . ALA A 1 117 ? -9.929 -13.269 1.232 1.00 75.69 117 ALA A O 1
ATOM 867 N N . PRO A 1 118 ? -12.089 -13.860 1.530 1.00 82.44 118 PRO A N 1
ATOM 868 C CA . PRO A 1 118 ? -12.613 -12.912 0.553 1.00 82.44 118 PRO A CA 1
ATOM 869 C C . PRO A 1 118 ? -12.140 -11.482 0.848 1.00 82.44 118 PRO A C 1
ATOM 871 O O . PRO A 1 118 ? -12.447 -10.902 1.891 1.00 82.44 118 PRO A O 1
ATOM 874 N N . GLY A 1 119 ? -11.354 -10.932 -0.075 1.00 85.12 119 GLY A N 1
ATOM 875 C CA . GLY A 1 119 ? -10.727 -9.621 0.052 1.00 85.12 119 GLY A CA 1
ATOM 876 C C . GLY A 1 119 ? -11.458 -8.538 -0.730 1.00 85.12 119 GLY A C 1
ATOM 877 O O . GLY A 1 119 ? -12.251 -8.816 -1.627 1.00 85.12 119 GLY A O 1
ATOM 878 N N . LYS A 1 120 ? -11.148 -7.277 -0.420 1.00 87.12 120 LYS A N 1
ATOM 879 C CA . LYS A 1 120 ? -11.579 -6.116 -1.210 1.00 87.12 120 LYS A CA 1
ATOM 880 C C . LYS A 1 120 ? -10.356 -5.367 -1.719 1.00 87.12 120 LYS A C 1
ATOM 882 O O . LYS A 1 120 ? -9.404 -5.162 -0.970 1.00 87.12 120 LYS A O 1
ATOM 887 N N . CYS A 1 121 ? -10.405 -4.942 -2.976 1.00 87.62 121 C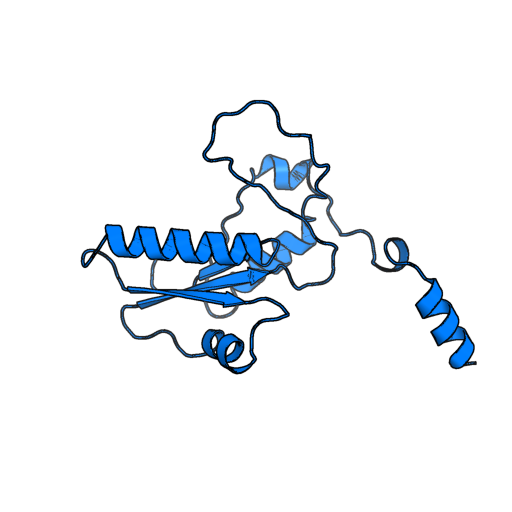YS A N 1
ATOM 888 C CA . CYS A 1 121 ? -9.402 -4.082 -3.589 1.00 87.62 121 CYS A CA 1
ATOM 889 C C . CYS A 1 121 ? -10.072 -2.764 -3.982 1.00 87.62 121 CYS A C 1
ATOM 891 O O . CYS A 1 121 ? -11.106 -2.772 -4.646 1.00 87.62 121 CYS A O 1
ATOM 893 N N . PHE A 1 122 ? -9.490 -1.646 -3.553 1.00 87.81 122 PHE A N 1
ATOM 894 C CA . PHE A 1 122 ? -9.933 -0.310 -3.932 1.00 87.81 122 PHE A CA 1
ATOM 895 C C . PHE A 1 122 ? -8.887 0.284 -4.869 1.00 87.81 122 PHE A C 1
ATOM 897 O O . PHE A 1 122 ? -7.723 0.402 -4.492 1.00 87.81 122 PHE A O 1
ATOM 904 N N . ARG A 1 123 ? -9.306 0.629 -6.086 1.00 86.50 123 ARG A N 1
ATOM 905 C CA . ARG A 1 123 ? -8.476 1.297 -7.091 1.00 86.50 123 ARG A CA 1
ATOM 906 C C . ARG A 1 123 ? -8.847 2.776 -7.102 1.00 86.50 123 ARG A C 1
ATOM 908 O O . ARG A 1 123 ? -10.031 3.099 -7.061 1.00 86.50 123 ARG A O 1
ATOM 915 N N . LEU A 1 124 ? -7.850 3.659 -7.120 1.00 86.31 124 LEU A N 1
ATOM 916 C CA . LEU A 1 124 ? -8.052 5.115 -7.069 1.00 86.31 124 LEU A CA 1
ATOM 917 C C . LEU A 1 124 ? -8.265 5.744 -8.459 1.00 86.31 124 LEU A C 1
ATOM 919 O O . LEU A 1 124 ? -8.186 6.957 -8.609 1.00 86.31 124 LEU A O 1
ATOM 923 N N . TYR A 1 125 ? -8.559 4.922 -9.462 1.00 85.62 125 TYR A N 1
ATOM 924 C CA . TYR A 1 125 ? -8.862 5.313 -10.835 1.00 85.62 125 TYR A CA 1
ATOM 925 C C . TYR A 1 125 ? -10.189 4.691 -11.281 1.00 85.62 125 TYR A C 1
ATOM 927 O O . TYR A 1 125 ? -10.710 3.759 -10.659 1.00 85.62 125 TYR A O 1
ATOM 935 N N . THR A 1 126 ? -10.763 5.224 -12.359 1.00 89.88 126 THR A N 1
ATOM 936 C CA . THR A 1 126 ? -12.057 4.763 -12.870 1.00 89.88 126 THR A CA 1
ATOM 937 C C . THR A 1 126 ? -11.938 3.392 -13.538 1.00 89.88 126 THR A C 1
ATOM 939 O O . THR A 1 126 ? -10.881 3.004 -14.036 1.00 89.88 126 THR A O 1
ATOM 942 N N . ALA A 1 127 ? -13.048 2.650 -13.598 1.00 87.25 127 ALA A N 1
ATOM 943 C CA . ALA A 1 127 ? -13.099 1.404 -14.365 1.00 87.25 127 ALA A CA 1
ATOM 944 C C . ALA A 1 127 ? -12.798 1.637 -15.857 1.00 87.25 127 ALA A C 1
ATOM 946 O O . ALA A 1 127 ? -12.217 0.773 -16.506 1.00 87.25 127 ALA A O 1
ATOM 947 N N . TRP A 1 128 ? -13.157 2.817 -16.374 1.00 89.56 128 TRP A N 1
ATOM 948 C CA . TRP A 1 128 ? -12.863 3.204 -17.748 1.00 89.56 128 TRP A CA 1
ATOM 949 C C . TRP A 1 128 ? -11.358 3.357 -17.980 1.00 89.56 128 TRP A C 1
ATOM 951 O O . TRP A 1 128 ? -10.835 2.716 -18.888 1.00 89.56 128 TRP A O 1
ATOM 961 N N . ALA A 1 129 ? -10.666 4.102 -17.109 1.00 87.62 129 ALA A N 1
ATOM 962 C CA . ALA A 1 129 ? -9.213 4.267 -17.149 1.00 87.62 129 ALA A CA 1
ATOM 963 C C . ALA A 1 129 ? -8.493 2.915 -17.076 1.00 87.62 129 ALA A C 1
ATOM 965 O O . ALA A 1 129 ? -7.610 2.629 -17.878 1.00 87.62 129 ALA A O 1
ATOM 966 N N . PHE A 1 130 ? -8.949 2.023 -16.189 1.00 85.38 130 PHE A N 1
ATOM 967 C CA . PHE A 1 130 ? -8.388 0.676 -16.085 1.00 85.38 130 PHE A CA 1
ATOM 968 C C . PHE A 1 130 ? -8.442 -0.108 -17.401 1.00 85.38 130 PHE A C 1
ATOM 970 O O . PHE A 1 130 ? -7.518 -0.853 -17.689 1.00 85.38 130 PHE A O 1
ATOM 977 N N . GLN A 1 131 ? -9.527 0.032 -18.166 1.00 88.50 131 GLN A N 1
ATOM 978 C CA . GLN A 1 131 ? -9.762 -0.741 -19.387 1.00 88.50 131 GLN A CA 1
ATOM 979 C C . GLN A 1 131 ? -9.167 -0.095 -20.645 1.00 88.50 131 GLN A C 1
ATOM 981 O O . GLN A 1 131 ? -8.852 -0.819 -21.584 1.00 88.50 131 GLN A O 1
ATOM 986 N N . HIS A 1 132 ? -9.048 1.238 -20.680 1.00 86.81 132 HIS A N 1
ATOM 987 C CA . HIS A 1 132 ? -8.744 1.985 -21.909 1.00 86.81 132 HIS A CA 1
ATOM 988 C C . HIS A 1 132 ? -7.488 2.863 -21.828 1.00 86.81 132 HIS A C 1
ATOM 990 O O . HIS A 1 132 ? -6.958 3.225 -22.873 1.00 86.81 132 HIS A O 1
ATOM 996 N N . GLU A 1 133 ? -7.016 3.225 -20.631 1.00 85.56 133 GLU A N 1
ATOM 997 C CA . GLU A 1 133 ? -5.832 4.085 -20.451 1.00 85.56 133 GLU A CA 1
ATOM 998 C C . GLU A 1 133 ? -4.591 3.295 -20.012 1.00 85.56 133 GLU A C 1
ATOM 1000 O O . GLU A 1 133 ? -3.472 3.702 -20.314 1.00 85.56 133 GLU A O 1
ATOM 1005 N N . LEU A 1 134 ? -4.771 2.171 -19.307 1.00 81.38 134 LEU A N 1
ATOM 1006 C CA . LEU A 1 134 ? -3.665 1.355 -18.802 1.00 81.38 134 LEU A CA 1
ATOM 1007 C C . LEU A 1 134 ? -3.236 0.286 -19.809 1.00 81.38 134 LEU A C 1
ATOM 1009 O O . LEU A 1 134 ? -4.066 -0.477 -20.309 1.00 81.38 134 LEU A O 1
ATOM 1013 N N . GLU A 1 135 ? -1.924 0.164 -20.010 1.00 86.38 135 GLU A N 1
ATOM 1014 C CA . GLU A 1 135 ? -1.319 -0.939 -20.759 1.00 86.38 135 GLU A CA 1
ATOM 1015 C C . GLU A 1 135 ? -1.608 -2.291 -20.089 1.00 86.38 135 GLU A C 1
ATOM 1017 O O . GLU A 1 135 ? -1.665 -2.400 -18.863 1.00 86.38 135 GLU A O 1
ATOM 1022 N N . GLU A 1 136 ? -1.775 -3.353 -20.877 1.00 85.88 136 GLU A N 1
ATOM 1023 C CA . GLU A 1 136 ? -2.108 -4.678 -20.341 1.00 85.88 136 GLU A CA 1
ATOM 1024 C C . GLU A 1 136 ? -0.938 -5.290 -19.551 1.00 85.88 136 GLU A C 1
ATOM 1026 O O . GLU A 1 136 ? -1.119 -5.812 -18.445 1.00 85.88 136 GLU A O 1
ATOM 1031 N N . THR A 1 137 ? 0.277 -5.182 -20.088 1.00 84.81 137 THR A N 1
ATOM 1032 C CA . THR A 1 137 ? 1.495 -5.793 -19.542 1.00 84.81 137 THR A CA 1
ATOM 1033 C C . THR A 1 137 ? 2.637 -4.785 -19.467 1.00 84.81 137 THR A C 1
ATOM 1035 O O . THR A 1 137 ? 2.785 -3.999 -20.399 1.00 84.81 137 THR A O 1
ATOM 1038 N N . PRO A 1 138 ?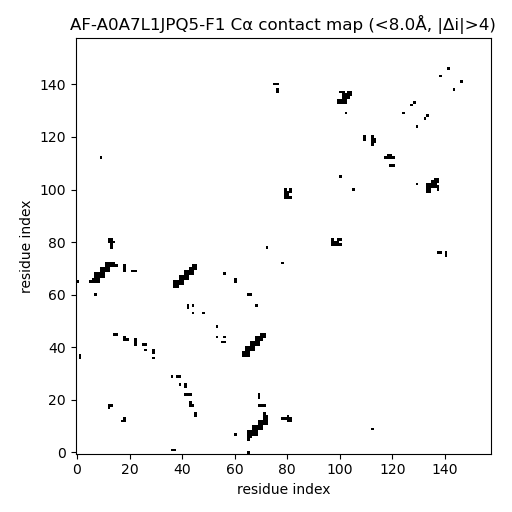 3.490 -4.835 -18.425 1.00 80.62 138 PRO A N 1
ATOM 1039 C CA . PRO A 1 138 ? 4.658 -3.966 -18.349 1.00 80.62 138 PRO A CA 1
ATOM 1040 C C . PRO A 1 138 ? 5.642 -4.254 -19.485 1.00 80.62 138 PRO A C 1
ATOM 1042 O O . PRO A 1 138 ? 5.889 -5.414 -19.827 1.00 80.62 138 PRO A O 1
ATOM 1045 N N . VAL A 1 139 ? 6.288 -3.200 -19.984 1.00 81.31 139 VAL A N 1
ATOM 1046 C CA . VAL A 1 139 ? 7.463 -3.329 -20.854 1.00 81.31 139 VAL A CA 1
ATOM 1047 C C . VAL A 1 139 ? 8.541 -4.156 -20.131 1.00 81.31 139 VAL A C 1
ATOM 1049 O O . VAL A 1 139 ? 8.869 -3.847 -18.976 1.00 81.31 139 VAL A O 1
ATOM 1052 N N . PRO A 1 140 ? 9.095 -5.204 -20.769 1.00 80.94 140 PRO A N 1
ATOM 1053 C CA . PRO A 1 140 ? 10.039 -6.112 -20.128 1.00 80.94 140 PRO A CA 1
ATOM 1054 C C . PRO A 1 140 ? 11.327 -5.396 -19.711 1.00 80.94 140 PRO A C 1
ATOM 1056 O O . PRO A 1 140 ? 11.824 -4.513 -20.408 1.00 80.94 140 PRO A O 1
ATOM 1059 N N . GLU A 1 141 ? 11.910 -5.820 -18.588 1.00 74.69 141 GLU A N 1
ATOM 1060 C CA . GLU A 1 141 ? 13.075 -5.162 -17.977 1.00 74.69 141 GLU A CA 1
ATOM 1061 C C . GLU A 1 141 ? 14.285 -5.084 -18.920 1.00 74.69 141 GLU A C 1
ATOM 1063 O O . GLU A 1 141 ? 14.974 -4.070 -18.939 1.00 74.69 141 GLU A O 1
ATOM 1068 N N . ILE A 1 142 ? 14.486 -6.083 -19.787 1.00 80.06 142 ILE A N 1
ATOM 1069 C CA . ILE A 1 142 ? 15.566 -6.092 -20.790 1.00 80.06 142 ILE A CA 1
ATOM 1070 C C . ILE A 1 142 ? 15.475 -4.936 -21.802 1.00 80.06 142 ILE A C 1
ATOM 1072 O O . ILE A 1 142 ? 16.484 -4.545 -22.377 1.00 80.06 142 ILE A O 1
ATOM 1076 N N . GLN A 1 143 ? 14.280 -4.381 -22.024 1.00 75.25 143 GLN A N 1
ATOM 1077 C CA . GLN A 1 143 ? 14.074 -3.211 -22.885 1.00 75.25 143 GLN A CA 1
ATOM 1078 C C . GLN A 1 143 ? 14.179 -1.889 -22.110 1.00 75.25 143 GLN A C 1
ATOM 1080 O O . GLN A 1 143 ? 14.224 -0.828 -22.725 1.00 75.25 143 GLN A O 1
ATOM 1085 N N . ARG A 1 144 ? 14.200 -1.938 -20.770 1.00 74.38 144 ARG A N 1
ATOM 1086 C CA . ARG A 1 144 ? 14.225 -0.762 -19.883 1.00 74.38 144 ARG A CA 1
ATOM 1087 C C . ARG A 1 144 ? 15.581 -0.535 -19.212 1.00 74.38 144 ARG A C 1
ATOM 1089 O O . ARG A 1 144 ? 15.880 0.596 -18.846 1.00 74.38 144 ARG A O 1
ATOM 1096 N N . ALA A 1 145 ? 16.359 -1.593 -18.995 1.00 74.75 145 ALA A N 1
ATOM 1097 C CA . ALA A 1 145 ? 17.618 -1.551 -18.263 1.00 74.75 145 ALA A CA 1
ATOM 1098 C C . ALA A 1 145 ? 18.825 -1.390 -19.197 1.00 74.75 145 ALA A C 1
ATOM 1100 O O . ALA A 1 145 ? 18.848 -1.933 -20.302 1.00 74.75 145 ALA A O 1
ATOM 1101 N N . ASP A 1 146 ? 19.856 -0.687 -18.721 1.00 78.81 146 ASP A N 1
ATOM 1102 C CA . ASP A 1 146 ? 21.153 -0.673 -19.392 1.00 78.81 146 ASP A CA 1
ATOM 1103 C C . ASP A 1 146 ? 21.768 -2.079 -19.357 1.00 78.81 146 ASP A C 1
ATOM 1105 O O . ASP A 1 146 ? 22.012 -2.663 -18.298 1.00 78.81 146 ASP A O 1
ATOM 1109 N N . LEU A 1 147 ? 22.014 -2.632 -20.542 1.00 84.25 147 LEU A N 1
ATOM 1110 C CA . LEU A 1 147 ? 22.527 -3.986 -20.699 1.00 84.25 147 LEU A CA 1
ATOM 1111 C C . LEU A 1 147 ? 24.037 -4.069 -20.456 1.00 84.25 147 LEU A C 1
ATOM 1113 O O . LEU A 1 147 ? 24.564 -5.178 -20.442 1.00 84.25 147 LEU A O 1
ATOM 1117 N N . GLY A 1 148 ? 24.745 -2.953 -20.239 1.00 84.88 148 GLY A N 1
ATOM 1118 C CA . GLY A 1 148 ? 26.198 -2.940 -20.039 1.00 84.88 148 GLY A CA 1
ATOM 1119 C C . GLY A 1 148 ? 26.674 -3.931 -18.970 1.00 84.88 148 GLY A C 1
ATOM 1120 O O . GLY A 1 148 ? 27.562 -4.748 -19.223 1.00 84.88 148 GLY A O 1
ATOM 1121 N N . SER A 1 149 ? 26.029 -3.942 -17.800 1.00 82.12 149 SER A N 1
ATOM 1122 C CA . SER A 1 149 ? 26.352 -4.886 -16.719 1.00 82.12 149 SER A CA 1
ATOM 1123 C C . SER A 1 149 ? 26.021 -6.341 -17.074 1.00 82.12 149 SER A C 1
ATOM 1125 O O . SER A 1 149 ? 26.775 -7.245 -16.716 1.00 82.12 149 SER A O 1
ATOM 1127 N N . LEU A 1 150 ? 24.928 -6.579 -17.807 1.00 84.06 150 LEU A N 1
ATOM 1128 C CA . LEU A 1 150 ? 24.538 -7.919 -18.258 1.00 84.06 150 LEU A CA 1
ATOM 1129 C C . LEU A 1 150 ? 25.491 -8.454 -19.327 1.00 84.06 150 LEU A C 1
ATOM 1131 O O . LEU A 1 150 ? 25.847 -9.625 -19.292 1.00 84.06 150 LEU A O 1
ATOM 1135 N N . VAL A 1 151 ? 25.952 -7.605 -20.243 1.00 87.50 151 VAL A N 1
ATOM 1136 C CA . VAL A 1 151 ? 26.931 -7.974 -21.270 1.00 87.50 151 VAL A CA 1
ATOM 1137 C C . VAL A 1 151 ? 28.275 -8.318 -20.630 1.00 87.50 151 VAL A C 1
ATOM 1139 O O . VAL A 1 151 ? 28.873 -9.324 -21.003 1.00 87.50 151 VAL A O 1
ATOM 1142 N N . LEU A 1 152 ? 28.733 -7.542 -19.642 1.00 86.50 152 LEU A N 1
ATOM 1143 C CA . LEU A 1 152 ? 29.947 -7.857 -18.879 1.00 86.50 152 LEU A CA 1
ATOM 1144 C C . LEU A 1 152 ? 29.819 -9.189 -18.130 1.00 86.50 152 LEU A C 1
ATOM 1146 O O . LEU A 1 152 ? 30.732 -10.012 -18.183 1.00 86.50 152 LEU A O 1
ATOM 1150 N N . LEU A 1 153 ? 28.671 -9.429 -17.490 1.00 88.75 153 LEU A N 1
ATOM 1151 C CA . LEU A 1 153 ? 28.384 -10.700 -16.830 1.00 88.75 153 LEU A CA 1
ATOM 1152 C C . LEU A 1 153 ? 28.395 -11.863 -17.832 1.00 88.75 153 LEU A C 1
ATOM 1154 O O . LEU A 1 153 ? 29.085 -12.852 -17.607 1.00 88.75 153 LEU A O 1
ATOM 1158 N N . LEU A 1 154 ? 27.697 -11.735 -18.960 1.00 89.06 154 LEU A N 1
ATOM 1159 C CA . LEU A 1 154 ? 27.656 -12.759 -20.007 1.00 89.06 154 LEU A CA 1
ATOM 1160 C C . LEU A 1 154 ? 29.049 -13.038 -20.585 1.00 89.06 154 LEU A C 1
ATOM 1162 O O . LEU A 1 154 ? 29.407 -14.195 -20.764 1.00 89.06 154 LEU A O 1
ATOM 1166 N N . LYS A 1 155 ? 29.873 -12.004 -20.794 1.00 86.38 155 LYS A N 1
ATOM 1167 C CA . LYS A 1 155 ? 31.274 -12.159 -21.218 1.00 86.38 155 LYS A CA 1
ATOM 1168 C C . LYS A 1 155 ? 32.149 -12.848 -20.172 1.00 86.38 155 LYS A C 1
ATOM 1170 O O . LYS A 1 155 ? 33.092 -13.532 -20.547 1.00 86.38 155 LYS A O 1
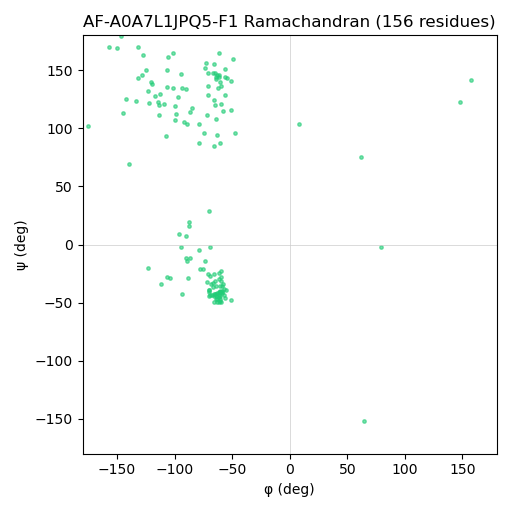ATOM 1175 N N . SER A 1 156 ? 31.853 -12.678 -18.885 1.00 90.38 156 SER A N 1
ATOM 1176 C CA . SER A 1 156 ? 32.571 -13.372 -17.808 1.00 90.38 156 SER A CA 1
ATOM 1177 C C . SER A 1 156 ? 32.185 -14.850 -17.672 1.00 90.38 156 SER A C 1
ATOM 1179 O O . SER A 1 156 ? 32.955 -15.628 -17.114 1.00 90.38 156 SER A O 1
ATOM 1181 N N . LEU A 1 157 ? 31.012 -15.235 -18.186 1.00 88.81 157 LEU A N 1
ATOM 1182 C CA . LEU A 1 157 ? 30.492 -16.603 -18.135 1.00 88.81 157 LEU A CA 1
ATOM 1183 C C . LEU A 1 157 ? 30.976 -17.491 -19.299 1.00 88.81 157 LEU A C 1
ATOM 1185 O O . LEU A 1 157 ? 30.832 -18.709 -19.194 1.00 88.81 157 LEU A O 1
ATOM 1189 N N . GLY A 1 158 ? 31.598 -16.910 -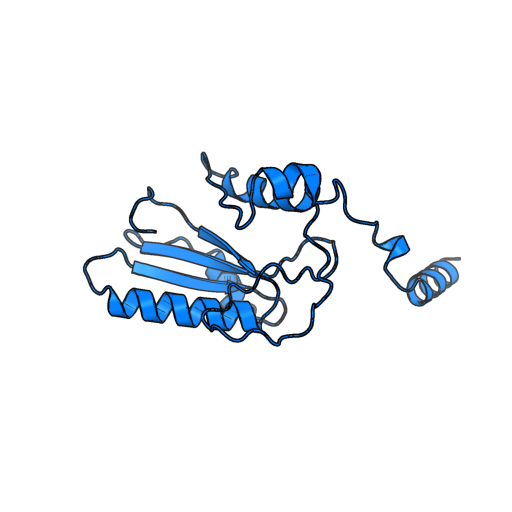20.337 1.00 63.81 158 GLY A N 1
ATOM 1190 C CA . GLY A 1 158 ? 32.231 -17.623 -21.461 1.00 63.81 158 GLY A CA 1
ATOM 1191 C C . GLY A 1 158 ? 31.525 -17.419 -22.792 1.00 63.81 158 GLY A C 1
ATOM 1192 O O . GLY A 1 158 ? 30.480 -18.070 -23.001 1.00 63.81 158 GLY A O 1
#

pLDDT: mean 76.52, std 19.36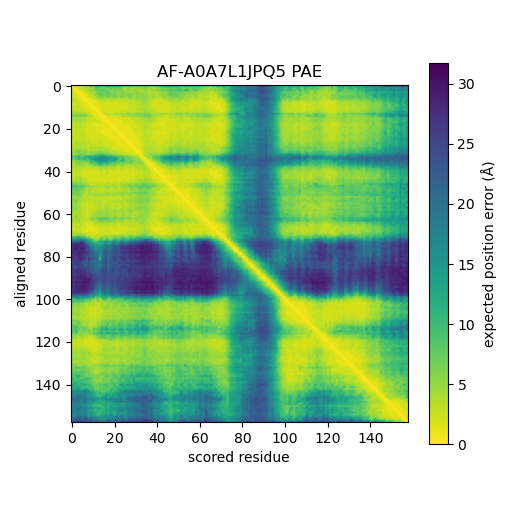, range [26.69, 92.94]

Solvent-accessible surface area (backbone atoms only — not comparable to full-atom values): 10137 Å² total; per-residue (Å²): 123,88,91,55,78,94,67,73,44,81,44,82,35,57,44,68,68,58,32,53,54,48,47,51,54,51,51,53,54,50,63,74,59,41,90,82,52,67,50,74,48,74,43,70,44,55,92,87,55,55,67,74,61,50,52,56,74,73,54,80,68,56,90,72,43,37,37,34,40,32,26,43,75,84,68,94,68,77,90,38,62,76,75,84,77,72,94,58,100,66,100,81,71,82,87,74,88,55,62,70,73,19,41,49,59,56,49,57,57,43,54,64,42,48,77,89,47,97,50,77,71,87,71,99,64,53,74,63,44,56,71,75,72,35,49,62,63,73,82,57,62,83,82,74,51,82,55,67,66,56,52,53,52,51,62,72,74,107

InterPro domains:
  IPR001650 Helicase, C-terminal domain-like [PS51194] (1-158)
  IPR027417 P-loop containing nucleoside triphosphate hydrolase [G3DSA:3.40.50.300] (1-70)
  IPR027417 P-loop containing nucleoside triphosphate hydrolase [G3DSA:3.40.50.300] (85-138)
  IPR027417 P-loop containing nucleoside triphosphate hydrolase [SSF52540] (3-157)